Protein AF-A0A530LHS4-F1 (afdb_monomer)

Mean predicted aligned error: 6.11 Å

pLDDT: mean 90.84, std 13.98, range [36.97, 98.44]

Sequence (78 aa):
MNVINHSKTSIGGIGPARIAELRATEAEVFRRARPKSMAKIGHGLPGFFGGVPMHWMNDWPTPFPILVDSARGAIIRD

Solvent-accessible surface area (backbone atoms only — not comparable to full-atom values): 5018 Å² total; per-residue (Å²): 134,87,79,82,72,77,87,71,71,51,61,96,83,38,50,57,68,58,54,51,51,51,51,55,54,52,42,51,53,50,52,72,75,35,58,68,30,45,75,72,37,49,86,35,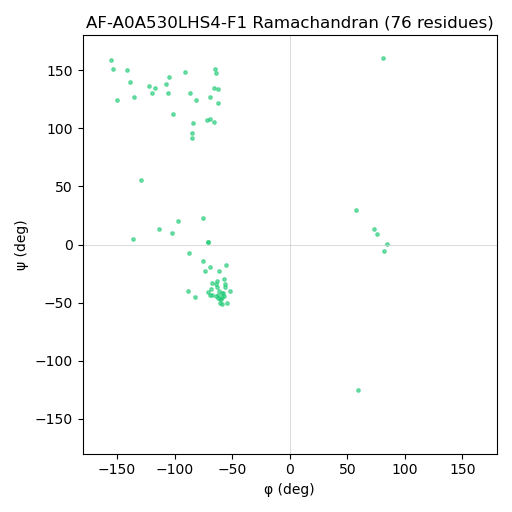41,87,97,33,72,92,27,36,98,49,68,76,62,68,72,51,96,55,88,47,63,81,55,70,72,49,73,59,93,97,44,77,40,104

Structure (mmCIF, N/CA/C/O backbone):
data_AF-A0A530LHS4-F1
#
_entry.id   AF-A0A530LHS4-F1
#
loop_
_atom_site.group_PDB
_atom_site.id
_atom_site.type_symbol
_atom_site.label_atom_id
_atom_site.label_alt_id
_atom_site.label_comp_id
_atom_site.label_asym_id
_atom_site.label_entity_id
_atom_site.label_seq_id
_atom_site.pdbx_PDB_ins_code
_atom_site.Cartn_x
_atom_site.Cartn_y
_atom_site.Cartn_z
_atom_site.occupancy
_atom_site.B_iso_or_equiv
_atom_site.auth_seq_id
_atom_site.auth_comp_id
_atom_site.auth_asym_id
_atom_site.auth_atom_id
_atom_site.pdbx_PDB_model_num
ATOM 1 N N . MET A 1 1 ? -18.167 18.512 38.517 1.00 36.97 1 MET A N 1
ATOM 2 C CA . MET A 1 1 ? -17.052 18.128 37.625 1.00 36.97 1 MET A CA 1
ATOM 3 C C . MET A 1 1 ? -17.575 17.142 36.585 1.00 36.97 1 MET A C 1
ATOM 5 O O . MET A 1 1 ? -17.803 15.993 36.933 1.00 36.97 1 MET A O 1
ATOM 9 N N . ASN A 1 2 ? -17.827 17.574 35.345 1.00 41.31 2 ASN A N 1
ATOM 10 C CA . ASN A 1 2 ? -18.220 16.651 34.274 1.00 41.31 2 ASN A CA 1
ATOM 11 C C . ASN A 1 2 ? -16.964 16.031 33.662 1.00 41.31 2 ASN A C 1
ATOM 13 O O . ASN A 1 2 ? -16.240 16.684 32.915 1.00 41.31 2 ASN A O 1
ATOM 17 N N . VAL A 1 3 ? -16.708 14.769 33.998 1.00 50.31 3 VAL A N 1
ATOM 18 C CA . VAL A 1 3 ? -15.693 13.952 33.333 1.00 50.31 3 VAL A CA 1
ATOM 19 C C . VAL A 1 3 ? -16.206 13.666 31.924 1.00 50.31 3 VAL A C 1
ATOM 21 O O . VAL A 1 3 ? -17.169 12.920 31.748 1.00 50.31 3 VAL A O 1
ATOM 24 N N . ILE A 1 4 ? -15.606 14.293 30.912 1.00 54.88 4 ILE A N 1
ATOM 25 C CA . ILE A 1 4 ? -15.899 13.966 29.516 1.00 54.88 4 ILE A CA 1
ATOM 26 C C . ILE A 1 4 ? -15.415 12.535 29.280 1.00 54.88 4 ILE A C 1
ATOM 28 O O . ILE A 1 4 ? -14.219 12.252 29.231 1.00 54.88 4 ILE A O 1
ATOM 32 N N . ASN A 1 5 ? -16.367 11.612 29.195 1.00 57.16 5 ASN A N 1
ATOM 33 C CA . ASN A 1 5 ? -16.111 10.209 28.927 1.00 57.16 5 ASN A CA 1
ATOM 34 C C . ASN A 1 5 ? -15.686 10.067 27.455 1.00 57.16 5 ASN A C 1
ATOM 36 O O . ASN A 1 5 ? -16.506 10.202 26.550 1.00 57.16 5 ASN A O 1
ATOM 40 N N . HIS A 1 6 ? -14.398 9.811 27.216 1.00 53.41 6 HIS A N 1
ATOM 41 C CA . HIS A 1 6 ? -13.813 9.674 25.874 1.00 53.41 6 HIS A CA 1
ATOM 42 C C . HIS A 1 6 ? -14.254 8.376 25.155 1.00 53.41 6 HIS A C 1
ATOM 44 O O . HIS A 1 6 ? -13.844 8.117 24.027 1.00 53.41 6 HIS A O 1
ATOM 50 N N . SER A 1 7 ? -15.125 7.567 25.772 1.00 55.22 7 SER A N 1
ATOM 51 C CA . SER A 1 7 ? -15.642 6.295 25.237 1.00 55.22 7 SER A CA 1
ATOM 52 C C . SER A 1 7 ? -16.619 6.418 24.057 1.00 55.22 7 SER A C 1
ATOM 54 O O . SER A 1 7 ? -17.111 5.400 23.575 1.00 55.22 7 SER A O 1
ATOM 56 N N . LYS A 1 8 ? -16.911 7.629 23.561 1.00 60.12 8 LYS A N 1
ATOM 57 C CA . LYS A 1 8 ? -17.901 7.859 22.490 1.00 60.12 8 LYS A CA 1
ATOM 58 C C . LYS A 1 8 ? -17.333 8.357 21.161 1.00 60.12 8 LYS A C 1
ATOM 60 O O . LYS A 1 8 ? -18.107 8.767 20.299 1.00 60.12 8 LYS A O 1
ATOM 65 N N . THR A 1 9 ? -16.023 8.307 20.937 1.00 73.88 9 THR A N 1
ATOM 66 C CA . THR A 1 9 ? -15.491 8.633 19.606 1.00 73.88 9 THR A CA 1
ATOM 67 C C . THR A 1 9 ? -15.557 7.387 18.731 1.00 73.88 9 THR A C 1
ATOM 69 O O . THR A 1 9 ? -14.653 6.559 18.754 1.00 73.88 9 THR A O 1
ATOM 72 N N . SER A 1 10 ? -16.658 7.227 17.995 1.00 86.81 10 SER A N 1
ATOM 73 C CA . SER A 1 10 ? -16.802 6.202 16.954 1.00 86.81 10 SER A CA 1
ATOM 74 C C . SER A 1 10 ? -16.689 6.844 15.572 1.00 86.81 10 SER A C 1
ATOM 76 O O . SER A 1 10 ? -17.150 7.966 15.367 1.00 86.81 10 SER A O 1
ATOM 78 N N . ILE A 1 11 ? -16.078 6.141 14.622 1.00 91.81 11 ILE A N 1
ATOM 79 C CA . ILE A 1 11 ? -16.021 6.542 13.214 1.00 91.81 11 ILE A CA 1
ATOM 80 C C . ILE A 1 11 ? -17.073 5.706 12.489 1.00 91.81 11 ILE A C 1
ATOM 82 O O . ILE A 1 11 ? -16.954 4.483 12.433 1.00 91.81 11 ILE A O 1
ATOM 86 N N . GLY A 1 12 ? -18.140 6.344 11.999 1.00 91.62 12 GLY A N 1
ATOM 87 C CA . GLY A 1 12 ? -19.240 5.640 11.325 1.00 91.62 12 GLY A CA 1
ATOM 88 C C . GLY A 1 12 ? -19.911 4.555 12.182 1.00 91.62 12 GLY A C 1
ATOM 89 O O . GLY A 1 12 ? -20.362 3.551 11.644 1.00 91.62 12 GLY A O 1
ATOM 90 N N . GLY A 1 13 ? -19.928 4.712 13.512 1.00 93.75 13 GLY A N 1
ATOM 91 C CA . GLY A 1 13 ? -20.462 3.709 14.444 1.00 93.75 13 GLY A CA 1
ATOM 92 C C . GLY A 1 13 ? -19.480 2.598 14.840 1.00 93.75 13 GLY A C 1
ATOM 93 O O . GLY A 1 13 ? -19.839 1.739 15.641 1.00 93.75 13 GLY A O 1
ATOM 94 N N . ILE A 1 14 ? -18.237 2.618 14.344 1.00 94.12 14 ILE A N 1
ATOM 95 C CA . ILE A 1 14 ? -17.199 1.634 14.677 1.00 94.12 14 ILE A CA 1
ATOM 96 C C . ILE A 1 14 ? -16.132 2.258 15.582 1.00 94.12 14 ILE A C 1
ATOM 98 O O . ILE A 1 14 ? -15.684 3.389 15.376 1.00 94.12 14 ILE A O 1
ATOM 102 N N . GLY A 1 15 ? -15.703 1.507 16.598 1.00 94.75 15 GLY A N 1
ATOM 103 C CA . GLY A 1 15 ? -14.619 1.914 17.489 1.00 94.75 15 GLY A CA 1
ATOM 104 C C . GLY A 1 15 ? -13.286 2.078 16.732 1.00 94.75 15 GLY A C 1
ATOM 105 O O . GLY A 1 15 ? -12.906 1.169 15.990 1.00 94.75 15 GLY A O 1
ATOM 106 N N . PRO A 1 16 ? -12.523 3.169 16.940 1.00 93.56 16 PRO A N 1
ATOM 107 C CA . PRO A 1 16 ? -11.257 3.410 16.242 1.00 93.56 16 PRO A CA 1
ATOM 108 C C . PRO A 1 16 ? -10.234 2.281 16.412 1.00 93.56 16 PRO A C 1
ATOM 110 O O . PRO A 1 16 ? -9.542 1.931 15.460 1.00 93.56 16 PRO A O 1
ATOM 113 N N . ALA A 1 17 ? -10.182 1.660 17.596 1.00 94.56 17 ALA A N 1
ATOM 114 C CA . ALA A 1 17 ? -9.313 0.513 17.860 1.00 94.56 17 ALA A CA 1
ATOM 115 C C . ALA A 1 17 ? -9.648 -0.688 16.960 1.00 94.56 17 ALA A C 1
ATOM 117 O O . ALA A 1 17 ? -8.746 -1.323 16.421 1.00 94.56 17 ALA A O 1
ATOM 118 N N . ARG A 1 18 ? -10.941 -0.950 16.724 1.00 95.75 18 ARG A N 1
ATOM 119 C CA . ARG A 1 18 ? -11.386 -2.030 15.837 1.00 95.75 18 ARG A CA 1
ATOM 120 C C . ARG A 1 18 ? -11.040 -1.746 14.376 1.00 95.75 18 ARG A C 1
ATOM 122 O O . ARG A 1 18 ? -10.645 -2.657 13.657 1.00 95.75 18 ARG A O 1
ATOM 129 N N . ILE A 1 19 ? -11.154 -0.487 13.943 1.00 95.88 19 ILE A N 1
ATOM 130 C CA . ILE A 1 19 ? -10.712 -0.062 12.604 1.00 95.88 19 ILE A CA 1
ATOM 131 C C . ILE A 1 19 ? -9.203 -0.275 12.452 1.00 95.88 19 ILE A C 1
ATOM 133 O O . ILE A 1 19 ? -8.763 -0.813 11.439 1.00 95.88 19 ILE A O 1
ATOM 137 N N . ALA A 1 20 ? -8.407 0.127 13.446 1.00 95.75 20 ALA A N 1
ATOM 138 C CA . ALA A 1 20 ? -6.956 -0.035 13.418 1.00 95.75 20 ALA A CA 1
ATOM 139 C C . ALA A 1 20 ? -6.538 -1.514 13.370 1.00 95.75 20 ALA A C 1
ATOM 141 O O . ALA A 1 20 ? -5.681 -1.874 12.565 1.00 95.75 20 ALA A O 1
ATOM 142 N N . GLU A 1 21 ? -7.181 -2.365 14.173 1.00 97.81 21 GLU A N 1
ATOM 143 C CA . GLU A 1 21 ? -6.964 -3.813 14.171 1.00 97.81 21 GLU A CA 1
ATOM 144 C C . GLU A 1 21 ? -7.257 -4.416 12.792 1.00 97.81 21 GLU A C 1
ATOM 146 O O . GLU A 1 21 ? -6.387 -5.063 12.212 1.00 97.81 21 GLU A O 1
ATOM 151 N N . LEU A 1 22 ? -8.432 -4.125 12.219 1.00 97.19 22 LEU A N 1
ATOM 152 C CA . LEU A 1 22 ? -8.798 -4.613 10.889 1.00 97.19 22 LEU A CA 1
ATOM 153 C C . LEU A 1 22 ? -7.794 -4.152 9.827 1.00 97.19 22 LEU A C 1
ATOM 155 O O . LEU A 1 22 ? -7.341 -4.957 9.018 1.00 97.19 22 LEU A O 1
ATOM 159 N N . ARG A 1 23 ? -7.396 -2.874 9.845 1.00 97.19 23 ARG A N 1
ATOM 160 C CA . ARG A 1 23 ? -6.389 -2.350 8.910 1.00 97.19 23 ARG A CA 1
ATOM 161 C C . ARG A 1 23 ? -5.059 -3.094 9.019 1.00 97.19 23 ARG A C 1
ATOM 163 O O . ARG A 1 23 ? -4.448 -3.365 7.990 1.00 97.19 23 ARG A O 1
ATOM 170 N N . ALA A 1 24 ? -4.605 -3.413 10.230 1.00 97.81 24 ALA A N 1
ATOM 171 C CA . ALA A 1 24 ? -3.363 -4.153 10.436 1.00 97.81 24 ALA A CA 1
ATOM 172 C C . ALA A 1 24 ? -3.468 -5.600 9.927 1.00 97.81 24 ALA A C 1
ATOM 174 O O . ALA A 1 24 ? -2.560 -6.071 9.240 1.00 97.81 24 ALA A O 1
ATOM 175 N N . THR A 1 25 ? -4.585 -6.279 10.206 1.00 98.44 25 THR A N 1
ATOM 176 C CA . THR A 1 25 ? -4.855 -7.633 9.704 1.00 98.44 25 THR A CA 1
ATOM 177 C C . THR A 1 25 ? -4.886 -7.666 8.177 1.00 98.44 25 THR A C 1
ATOM 179 O O . THR A 1 25 ? -4.167 -8.456 7.567 1.00 98.44 25 THR A O 1
ATOM 182 N N . GLU A 1 26 ? -5.648 -6.771 7.546 1.00 98.38 26 GLU A N 1
ATOM 183 C CA . GLU A 1 26 ? -5.778 -6.720 6.085 1.00 98.38 26 GLU A CA 1
ATOM 184 C C . GLU A 1 26 ? -4.476 -6.300 5.397 1.00 98.38 26 GLU A C 1
ATOM 186 O O . GLU A 1 26 ? -4.144 -6.814 4.328 1.00 98.38 26 GLU A O 1
ATOM 191 N N . ALA A 1 27 ? -3.679 -5.430 6.027 1.00 97.88 27 ALA A N 1
ATOM 192 C CA . ALA A 1 27 ? -2.344 -5.107 5.538 1.00 97.88 27 ALA A CA 1
ATOM 193 C C . ALA A 1 27 ? -1.465 -6.362 5.435 1.00 97.88 27 ALA A C 1
ATOM 195 O O . ALA A 1 27 ? -0.764 -6.533 4.440 1.00 97.88 27 ALA A O 1
ATOM 196 N N . GLU A 1 28 ? -1.514 -7.261 6.419 1.00 98.19 28 GLU A N 1
ATOM 197 C CA . GLU A 1 28 ? -0.720 -8.491 6.386 1.00 98.19 28 GLU A CA 1
ATOM 198 C C . GLU A 1 28 ? -1.224 -9.494 5.345 1.00 98.19 28 GLU A C 1
ATOM 200 O O . GLU A 1 28 ? -0.435 -10.071 4.591 1.00 98.19 28 GLU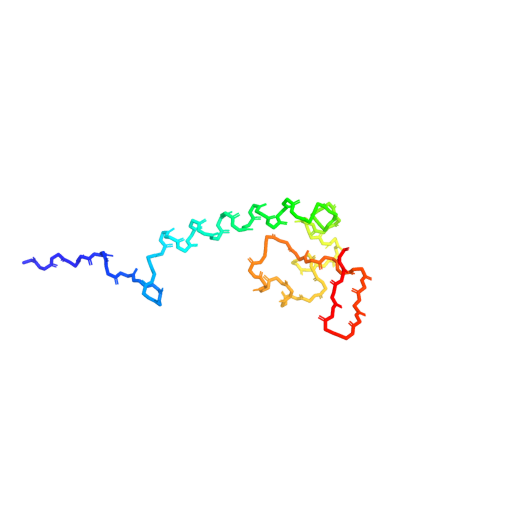 A O 1
ATOM 205 N N . VAL A 1 29 ? -2.546 -9.638 5.225 1.00 98.31 29 VAL A N 1
ATOM 206 C CA . VAL A 1 29 ? -3.165 -10.437 4.157 1.00 98.31 29 VAL A CA 1
ATOM 207 C C . VAL A 1 29 ? -2.725 -9.929 2.781 1.00 98.31 29 VAL A C 1
ATOM 209 O O . VAL A 1 29 ? -2.332 -10.731 1.931 1.00 98.31 29 VAL A O 1
ATOM 212 N N . PHE A 1 30 ? -2.716 -8.609 2.576 1.00 97.75 30 PHE A N 1
ATOM 213 C CA . PHE A 1 30 ? -2.285 -7.985 1.327 1.00 97.75 30 PHE A CA 1
ATOM 214 C C . PHE A 1 30 ? -0.821 -8.296 0.991 1.00 97.75 30 PHE A C 1
ATOM 216 O O . PHE A 1 30 ? -0.529 -8.688 -0.141 1.00 97.75 30 PHE A O 1
ATOM 223 N N . ARG A 1 31 ? 0.101 -8.175 1.961 1.00 97.12 31 ARG A N 1
ATOM 224 C CA . ARG A 1 31 ? 1.525 -8.502 1.746 1.00 97.12 31 ARG A CA 1
ATOM 225 C C . ARG A 1 31 ? 1.702 -9.956 1.326 1.00 97.12 31 ARG A C 1
ATOM 227 O O . ARG A 1 31 ? 2.383 -10.227 0.338 1.00 97.12 31 ARG A O 1
ATOM 234 N N . ARG A 1 32 ? 1.043 -10.881 2.034 1.00 97.69 32 ARG A N 1
ATOM 235 C CA . ARG A 1 32 ? 1.107 -12.321 1.748 1.00 97.69 32 ARG A CA 1
ATOM 236 C C . ARG A 1 32 ? 0.549 -12.668 0.369 1.00 97.69 32 ARG A C 1
ATOM 238 O O . ARG A 1 32 ? 1.081 -13.554 -0.291 1.00 97.69 32 ARG A O 1
ATOM 245 N N . ALA A 1 33 ? -0.503 -11.981 -0.069 1.00 97.38 33 ALA A N 1
ATOM 246 C CA . ALA A 1 33 ? -1.124 -12.223 -1.367 1.00 97.38 33 ALA A CA 1
ATOM 247 C C . ALA A 1 33 ? -0.294 -11.694 -2.552 1.00 97.38 33 ALA A C 1
ATOM 249 O O . ALA A 1 33 ? -0.468 -12.179 -3.668 1.00 97.38 33 ALA A O 1
ATOM 250 N N . ARG A 1 34 ? 0.603 -10.717 -2.339 1.00 97.25 34 ARG A N 1
ATOM 251 C CA . ARG A 1 34 ? 1.304 -9.995 -3.422 1.00 97.25 34 ARG A CA 1
ATOM 252 C C . ARG A 1 34 ? 2.832 -9.949 -3.258 1.00 97.25 34 ARG A C 1
ATOM 254 O O . ARG A 1 34 ? 3.425 -8.867 -3.318 1.00 97.25 34 ARG A O 1
ATOM 261 N N . PRO A 1 35 ? 3.515 -11.103 -3.126 1.00 97.12 35 PRO A N 1
ATOM 262 C CA . PRO A 1 35 ? 4.961 -11.136 -2.895 1.00 97.12 35 PRO A CA 1
ATOM 263 C C . PRO A 1 35 ? 5.772 -10.532 -4.055 1.00 97.12 35 PRO A C 1
ATOM 265 O O . PRO A 1 35 ? 6.816 -9.930 -3.825 1.00 97.12 35 PRO A O 1
ATOM 268 N N . LYS A 1 36 ? 5.287 -10.636 -5.303 1.00 97.12 36 LYS A N 1
ATOM 269 C CA . LYS A 1 36 ? 5.969 -10.074 -6.484 1.00 97.12 36 LYS A CA 1
ATOM 270 C C . LYS A 1 36 ? 5.947 -8.545 -6.506 1.00 97.12 36 LYS A C 1
ATOM 272 O O . LYS A 1 36 ? 6.975 -7.934 -6.787 1.00 97.12 36 LYS A O 1
ATOM 277 N N . SER A 1 37 ? 4.799 -7.940 -6.195 1.00 96.81 37 SER A N 1
ATOM 278 C CA . SER A 1 37 ? 4.673 -6.483 -6.081 1.00 96.81 37 SER A CA 1
ATOM 279 C C . SER A 1 37 ? 5.525 -5.955 -4.925 1.00 96.81 37 SER A C 1
ATOM 281 O O . SER A 1 37 ? 6.300 -5.023 -5.129 1.00 96.81 37 SER A O 1
ATOM 283 N N . MET A 1 38 ? 5.488 -6.616 -3.759 1.00 96.81 38 MET A N 1
ATOM 284 C CA . MET A 1 38 ? 6.355 -6.275 -2.623 1.00 96.81 38 MET A CA 1
ATOM 285 C C . MET A 1 38 ? 7.836 -6.284 -3.023 1.00 96.81 38 MET A C 1
ATOM 287 O O . MET A 1 38 ? 8.544 -5.310 -2.791 1.00 96.81 38 MET A O 1
ATOM 291 N N . ALA A 1 39 ? 8.297 -7.357 -3.670 1.00 96.44 39 ALA A N 1
ATOM 292 C CA . ALA A 1 39 ? 9.698 -7.500 -4.055 1.00 96.44 39 ALA A CA 1
ATOM 293 C C . ALA A 1 39 ? 10.164 -6.443 -5.071 1.00 96.44 39 ALA A C 1
ATOM 295 O O . ALA A 1 39 ? 11.320 -6.033 -5.035 1.00 96.44 39 ALA A O 1
ATOM 296 N N . LYS A 1 40 ? 9.288 -6.011 -5.986 1.00 95.25 40 LYS A N 1
ATOM 297 C CA . LYS A 1 40 ? 9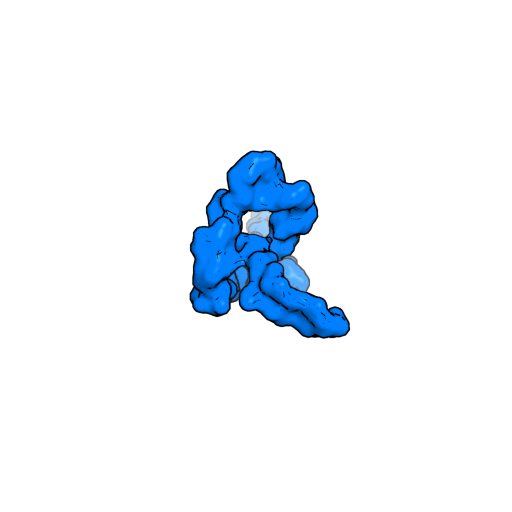.652 -5.076 -7.061 1.00 95.25 40 LYS A CA 1
ATOM 298 C C . LYS A 1 40 ? 9.506 -3.608 -6.672 1.00 95.25 40 LYS A C 1
ATOM 300 O O . LYS A 1 40 ? 10.325 -2.799 -7.091 1.00 95.25 40 LYS A O 1
ATOM 305 N N . ILE A 1 41 ? 8.448 -3.263 -5.940 1.00 95.25 41 ILE A N 1
ATOM 306 C CA . ILE A 1 41 ? 8.067 -1.866 -5.680 1.00 95.25 41 ILE A CA 1
ATOM 307 C 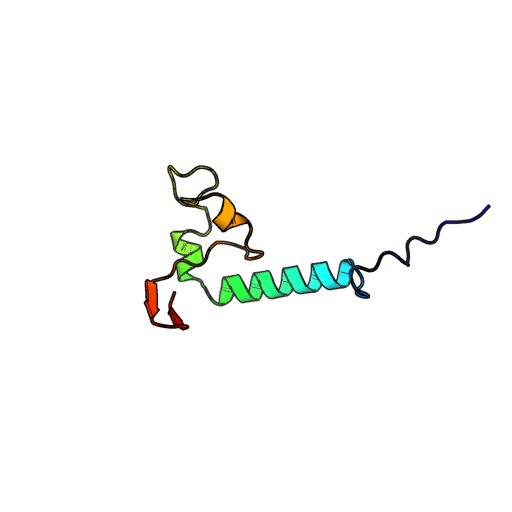C . ILE A 1 41 ? 7.660 -1.591 -4.228 1.00 95.25 41 ILE A C 1
ATOM 309 O O . ILE A 1 41 ? 7.271 -0.470 -3.914 1.00 95.25 41 ILE A O 1
ATOM 313 N N . GLY A 1 42 ? 7.775 -2.565 -3.319 1.00 94.62 42 GLY A N 1
ATOM 314 C CA . GLY A 1 42 ? 7.403 -2.400 -1.907 1.00 94.62 42 GLY A CA 1
ATOM 315 C C . GLY A 1 42 ? 8.209 -1.332 -1.163 1.00 94.62 42 GLY A C 1
ATOM 316 O O . GLY A 1 42 ? 7.731 -0.778 -0.178 1.00 94.62 42 GLY A O 1
ATOM 317 N N . HIS A 1 43 ? 9.404 -1.007 -1.661 1.00 94.75 43 HIS A N 1
ATOM 318 C CA . HIS A 1 43 ? 10.262 0.064 -1.142 1.00 94.75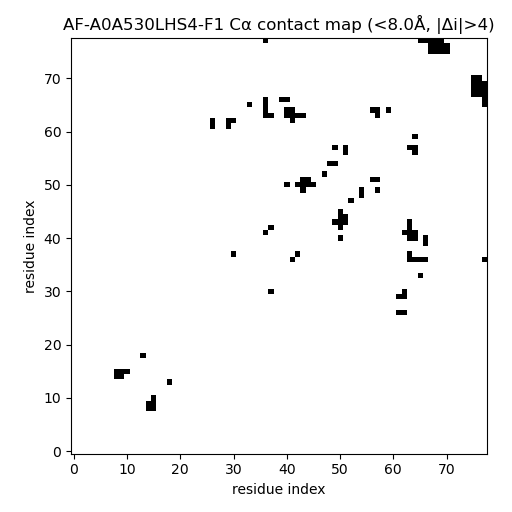 43 HIS A CA 1
ATOM 319 C C . HIS A 1 43 ? 10.225 1.341 -2.002 1.00 94.75 43 HIS A C 1
ATOM 321 O O . HIS A 1 43 ? 11.017 2.255 -1.781 1.00 94.75 43 HIS A O 1
ATOM 327 N N . GLY A 1 44 ? 9.303 1.411 -2.967 1.00 94.69 44 GLY A N 1
ATOM 328 C CA . GLY A 1 44 ? 9.225 2.480 -3.956 1.00 94.69 44 GLY A CA 1
ATOM 329 C C . GLY A 1 44 ? 10.199 2.301 -5.123 1.00 94.69 44 GLY A C 1
ATOM 330 O O . GLY A 1 44 ? 11.178 1.559 -5.054 1.00 94.69 44 GLY A O 1
ATOM 331 N N . LEU A 1 45 ? 9.907 2.986 -6.226 1.00 94.69 45 LEU A N 1
ATOM 332 C CA . LEU A 1 45 ? 10.754 3.043 -7.411 1.00 94.69 45 LEU A CA 1
ATOM 333 C C . LEU A 1 45 ? 11.801 4.162 -7.274 1.00 94.69 45 LEU A C 1
ATOM 335 O O . LEU A 1 45 ? 11.437 5.306 -6.978 1.00 94.69 45 LEU A O 1
ATOM 339 N N . PRO A 1 46 ? 13.093 3.879 -7.519 1.00 94.88 46 PRO A N 1
ATOM 340 C CA . PRO A 1 46 ? 14.133 4.898 -7.468 1.00 94.88 46 PRO A CA 1
ATOM 341 C C . PRO A 1 46 ? 13.909 5.967 -8.545 1.00 94.88 46 PRO A C 1
ATOM 343 O O . PRO A 1 46 ? 13.410 5.682 -9.632 1.00 94.88 46 PRO A O 1
ATOM 346 N N . GLY A 1 47 ? 14.290 7.209 -8.240 1.00 95.56 47 GLY A N 1
ATOM 347 C CA . GLY A 1 47 ? 14.133 8.349 -9.153 1.00 95.56 47 GLY A CA 1
ATOM 348 C C . GLY A 1 47 ? 12.736 8.978 -9.163 1.00 95.56 47 GLY A C 1
ATOM 349 O O . GLY A 1 47 ? 12.557 10.031 -9.769 1.00 95.56 47 GLY A O 1
ATOM 350 N N . PHE A 1 48 ? 11.767 8.394 -8.451 1.00 96.31 48 PHE A N 1
ATOM 351 C CA . PHE A 1 48 ? 10.434 8.962 -8.289 1.00 96.31 48 PHE A CA 1
ATOM 352 C C . PHE A 1 48 ? 10.234 9.554 -6.896 1.00 96.31 48 PHE A C 1
ATOM 354 O O . PHE A 1 48 ? 10.476 8.904 -5.877 1.00 96.31 48 PHE A O 1
ATOM 361 N N . PHE A 1 49 ? 9.743 10.792 -6.846 1.00 94.19 49 PHE A N 1
ATOM 362 C CA . PHE A 1 49 ? 9.353 11.428 -5.593 1.00 94.19 49 PHE A CA 1
ATOM 363 C C . PHE A 1 49 ? 8.203 10.642 -4.947 1.00 94.19 49 PHE A C 1
ATOM 365 O O . PHE A 1 49 ? 7.160 10.434 -5.562 1.00 94.19 49 PHE A O 1
ATOM 372 N N . GLY A 1 50 ? 8.409 10.162 -3.718 1.00 93.69 50 GLY A N 1
ATOM 373 C CA . GLY A 1 50 ? 7.447 9.286 -3.041 1.00 93.69 50 GLY A CA 1
ATOM 374 C C . GLY A 1 50 ? 7.389 7.852 -3.588 1.00 93.69 50 GLY A C 1
ATOM 375 O O . GLY A 1 50 ? 6.449 7.132 -3.266 1.00 93.69 50 GLY A O 1
ATOM 376 N N . GLY A 1 51 ? 8.362 7.427 -4.406 1.00 95.56 51 GLY A N 1
ATOM 377 C CA . GLY A 1 51 ? 8.500 6.040 -4.864 1.00 95.56 51 GLY A CA 1
ATOM 378 C C . GLY A 1 51 ? 7.514 5.599 -5.952 1.00 95.56 51 GLY A C 1
ATOM 379 O O . GLY A 1 51 ? 7.471 4.414 -6.278 1.00 95.56 51 GLY A O 1
ATOM 380 N N . VAL A 1 52 ? 6.736 6.521 -6.526 1.00 96.62 52 VAL A N 1
ATOM 381 C CA . VAL A 1 52 ? 5.733 6.253 -7.570 1.00 96.62 52 VAL A CA 1
ATOM 382 C C . VAL A 1 52 ? 5.718 7.369 -8.621 1.00 96.62 52 VAL A C 1
ATOM 384 O O . VAL A 1 52 ? 5.978 8.521 -8.275 1.00 96.62 52 VAL A O 1
ATOM 387 N N . PRO A 1 53 ? 5.368 7.081 -9.892 1.00 96.12 53 PRO A N 1
ATOM 388 C CA . PRO A 1 53 ? 5.321 8.094 -10.952 1.00 96.12 53 PRO A CA 1
ATOM 389 C C . PRO A 1 53 ? 4.418 9.282 -10.657 1.00 96.12 53 PRO A C 1
ATOM 391 O O . PRO A 1 53 ? 4.707 10.404 -11.059 1.00 96.12 53 PRO A O 1
ATOM 394 N N . MET A 1 54 ? 3.323 9.030 -9.952 1.00 97.00 54 MET A N 1
ATOM 395 C CA . MET A 1 54 ? 2.339 10.042 -9.638 1.00 97.00 54 MET A CA 1
ATOM 396 C C . MET A 1 54 ? 1.941 9.913 -8.167 1.00 97.00 54 MET A C 1
ATOM 398 O O . MET A 1 54 ? 1.519 8.843 -7.735 1.00 97.00 54 MET A O 1
ATOM 402 N N . HIS A 1 55 ? 2.029 11.008 -7.412 1.00 94.69 55 HIS A N 1
ATOM 403 C CA . HIS A 1 55 ? 1.803 11.045 -5.957 1.00 94.69 55 HIS A CA 1
ATOM 404 C C . HIS A 1 55 ? 0.474 10.422 -5.483 1.00 94.69 55 HIS A C 1
ATOM 406 O O . HIS A 1 55 ? 0.481 9.663 -4.519 1.00 94.69 55 HIS A O 1
ATOM 412 N N . TRP A 1 56 ? -0.628 10.641 -6.211 1.00 95.56 56 TRP A N 1
ATOM 413 C CA . TRP A 1 56 ? -1.949 10.042 -5.948 1.00 95.56 56 TRP A CA 1
ATOM 414 C C . TRP A 1 56 ? -1.962 8.500 -5.876 1.00 95.56 56 TRP A C 1
ATOM 416 O O . TRP A 1 56 ? -2.888 7.902 -5.335 1.00 95.56 56 TRP A O 1
ATOM 426 N N . MET A 1 57 ? -0.929 7.815 -6.385 1.00 95.38 57 MET A N 1
ATOM 427 C CA . MET A 1 57 ? -0.805 6.358 -6.271 1.00 95.38 57 MET A CA 1
ATOM 428 C C . MET A 1 57 ? -0.531 5.907 -4.828 1.00 95.38 57 MET A C 1
ATOM 430 O O . MET A 1 57 ? -0.788 4.749 -4.509 1.00 95.38 57 MET A O 1
ATOM 434 N N . ASN A 1 58 ? -0.061 6.803 -3.954 1.00 93.88 58 ASN A N 1
ATOM 435 C CA . ASN A 1 58 ? 0.145 6.533 -2.529 1.00 93.88 58 ASN A CA 1
ATOM 436 C C . ASN A 1 58 ? -1.102 6.799 -1.669 1.00 93.88 58 ASN A C 1
ATOM 438 O O . ASN A 1 58 ? -1.101 6.449 -0.492 1.00 93.88 58 ASN A O 1
ATOM 442 N N . ASP A 1 59 ? -2.167 7.375 -2.236 1.00 94.50 59 ASP A N 1
ATOM 443 C CA . ASP A 1 59 ? -3.413 7.645 -1.501 1.00 94.50 59 ASP A CA 1
ATOM 444 C C . ASP A 1 59 ? -4.245 6.370 -1.280 1.00 94.50 59 ASP A C 1
ATOM 446 O O . ASP A 1 59 ? -5.171 6.336 -0.465 1.00 94.50 59 ASP A O 1
ATOM 450 N N . TRP A 1 60 ? -3.910 5.293 -1.994 1.00 92.19 60 TRP A N 1
ATOM 451 C CA . TRP A 1 60 ? -4.536 3.990 -1.820 1.00 92.19 60 TRP A CA 1
ATOM 452 C C . TRP A 1 60 ? -4.192 3.424 -0.435 1.00 92.19 60 TRP A C 1
ATOM 454 O O . TRP A 1 60 ? -3.023 3.407 -0.052 1.00 92.19 60 TRP A O 1
ATOM 464 N N . PRO A 1 61 ? -5.164 2.874 0.320 1.00 92.12 61 PRO A N 1
ATOM 465 C CA . PRO A 1 61 ? -4.952 2.412 1.696 1.00 92.12 61 PRO A CA 1
ATOM 466 C C . PRO A 1 61 ? -4.181 1.078 1.790 1.00 92.12 61 PRO A C 1
ATOM 468 O O . PRO A 1 61 ? -4.309 0.348 2.774 1.00 92.12 61 PRO A O 1
ATOM 471 N N . THR A 1 62 ? -3.403 0.735 0.765 1.00 94.94 62 THR A N 1
ATOM 472 C CA . THR A 1 62 ? -2.615 -0.493 0.657 1.00 94.94 62 THR A CA 1
ATOM 473 C C . THR A 1 62 ? -1.199 -0.294 1.210 1.00 94.94 62 THR A C 1
ATOM 475 O O . THR A 1 62 ? -0.641 0.789 1.054 1.00 94.94 62 THR A O 1
ATOM 478 N N . PRO A 1 63 ? -0.558 -1.327 1.790 1.00 95.56 63 PRO A N 1
ATOM 479 C CA . PRO A 1 63 ? 0.817 -1.233 2.300 1.00 95.56 63 PRO A CA 1
ATOM 480 C C . PRO A 1 63 ? 1.875 -0.806 1.272 1.00 95.56 63 PRO A C 1
ATOM 482 O O . PRO A 1 63 ? 2.892 -0.238 1.653 1.00 95.56 63 PRO A O 1
ATOM 485 N N . PHE A 1 64 ? 1.655 -1.130 -0.003 1.00 95.44 64 PHE A N 1
ATOM 486 C CA . PHE A 1 64 ? 2.464 -0.733 -1.156 1.00 95.44 64 PHE A CA 1
ATOM 487 C C . PHE A 1 64 ? 1.587 -0.773 -2.425 1.00 95.44 64 PHE A C 1
ATOM 489 O O . PHE A 1 64 ? 0.571 -1.480 -2.416 1.00 95.44 64 PHE A O 1
ATOM 496 N N . PRO A 1 65 ? 1.944 -0.065 -3.516 1.00 95.12 65 PRO A N 1
ATOM 497 C CA . PRO A 1 65 ? 1.158 -0.082 -4.749 1.00 95.12 65 PRO A CA 1
ATOM 498 C C . PRO A 1 65 ? 1.146 -1.467 -5.412 1.00 95.12 65 PRO A C 1
ATOM 500 O O . PRO A 1 65 ? 2.104 -2.229 -5.313 1.00 95.12 65 PRO A O 1
ATOM 503 N N . ILE A 1 66 ? 0.074 -1.798 -6.131 1.00 94.62 66 ILE A N 1
ATOM 504 C CA . ILE A 1 66 ? 0.007 -3.036 -6.921 1.00 94.62 66 ILE A CA 1
ATOM 505 C C . ILE A 1 66 ? 0.722 -2.801 -8.253 1.00 94.62 66 ILE A C 1
ATOM 507 O O . ILE A 1 66 ? 0.360 -1.885 -8.994 1.00 94.62 66 ILE A O 1
ATOM 511 N N . LEU A 1 67 ? 1.710 -3.636 -8.582 1.00 95.06 67 LEU A N 1
ATOM 512 C CA . LEU A 1 67 ? 2.341 -3.604 -9.896 1.00 95.06 67 LEU A CA 1
ATOM 513 C C . LEU A 1 67 ? 1.521 -4.449 -10.871 1.00 95.06 67 LEU A C 1
ATOM 515 O O . LEU A 1 67 ? 1.677 -5.662 -10.929 1.00 95.06 67 LEU A O 1
ATOM 519 N N . VAL A 1 68 ? 0.647 -3.794 -11.630 1.00 95.56 68 VAL A N 1
ATOM 520 C CA . VAL A 1 68 ? -0.211 -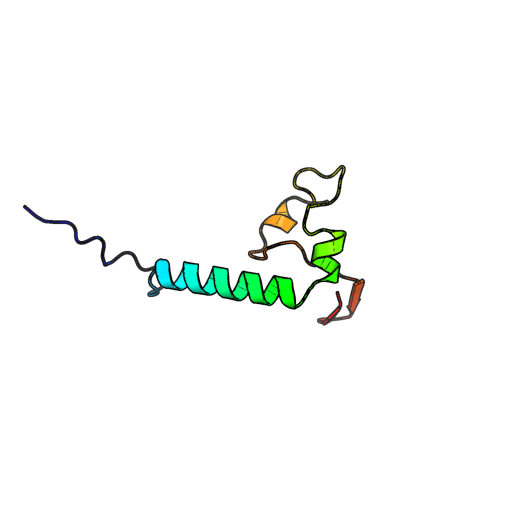4.453 -12.621 1.00 95.56 68 VAL A CA 1
ATOM 521 C C . VAL A 1 68 ? 0.620 -4.963 -13.798 1.00 95.5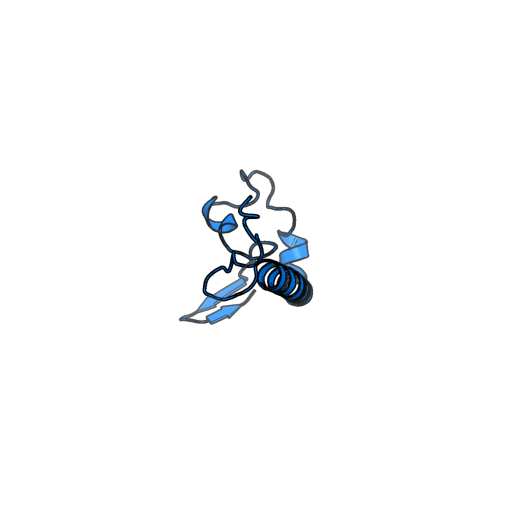6 68 VAL A C 1
ATOM 523 O O . VAL A 1 68 ? 1.342 -4.199 -14.433 1.00 95.56 68 VAL A O 1
ATOM 526 N N . ASP A 1 69 ? 0.479 -6.246 -14.113 1.00 96.94 69 ASP A N 1
ATOM 527 C CA . ASP A 1 69 ? 1.050 -6.872 -15.304 1.00 96.94 69 ASP A CA 1
ATOM 528 C C . ASP A 1 69 ? 0.162 -6.645 -16.534 1.00 96.94 69 ASP A C 1
ATOM 530 O O . ASP A 1 69 ? 0.646 -6.306 -17.612 1.00 96.94 69 ASP A O 1
ATOM 534 N N . SER A 1 70 ? -1.151 -6.825 -16.381 1.00 98.00 70 SER A N 1
ATOM 535 C CA . SER A 1 70 ? -2.100 -6.677 -17.483 1.00 98.00 70 SER A CA 1
ATOM 536 C C . SER A 1 70 ? -3.495 -6.292 -17.002 1.00 98.00 70 SER A C 1
ATOM 538 O O . SER A 1 70 ? -3.923 -6.636 -15.901 1.00 98.00 70 SER A O 1
ATOM 540 N N . ALA A 1 71 ? -4.229 -5.580 -17.857 1.00 97.88 71 ALA A N 1
ATOM 541 C CA . ALA A 1 71 ? -5.621 -5.221 -17.623 1.00 97.88 71 ALA A CA 1
ATOM 542 C C . ALA A 1 71 ? -6.439 -5.367 -18.913 1.00 97.88 71 ALA A C 1
ATOM 544 O O . ALA A 1 71 ? -5.968 -5.038 -20.004 1.00 97.88 71 ALA A O 1
ATOM 545 N N . ARG A 1 72 ? -7.671 -5.874 -18.796 1.00 98.31 72 ARG A N 1
ATOM 546 C CA . ARG A 1 72 ? -8.622 -5.998 -19.911 1.00 98.31 72 ARG A CA 1
ATOM 547 C C . ARG A 1 72 ? -10.051 -5.884 -19.391 1.00 98.31 72 ARG A C 1
ATOM 549 O O . ARG A 1 72 ? -10.463 -6.664 -18.537 1.00 98.31 72 ARG A O 1
ATOM 556 N N . GLY A 1 73 ? -10.824 -4.946 -19.941 1.00 97.75 73 GLY A N 1
ATOM 557 C CA . GLY A 1 73 ? -12.174 -4.665 -19.447 1.00 97.75 73 GLY A CA 1
ATOM 558 C C . GLY A 1 73 ? -12.133 -4.248 -17.974 1.00 97.75 73 GLY A C 1
ATOM 559 O O . GLY A 1 73 ? -11.389 -3.341 -17.620 1.00 97.75 73 GLY A O 1
ATOM 560 N N . ALA A 1 74 ? -12.889 -4.944 -17.123 1.00 97.50 74 ALA A N 1
ATOM 561 C CA . ALA A 1 74 ? -12.926 -4.720 -15.674 1.00 97.50 74 ALA A CA 1
ATOM 562 C C . ALA A 1 74 ? -12.013 -5.679 -14.874 1.00 97.50 74 ALA A C 1
ATOM 564 O O . ALA A 1 74 ? -12.246 -5.902 -13.689 1.00 97.50 74 ALA A O 1
ATOM 565 N N . ILE A 1 75 ? -11.008 -6.290 -15.516 1.00 97.50 75 ILE A N 1
ATOM 566 C CA . ILE A 1 75 ? -10.116 -7.284 -14.899 1.00 97.50 75 ILE A CA 1
ATOM 567 C C . ILE A 1 75 ? -8.678 -6.767 -14.891 1.00 97.50 75 ILE A C 1
ATOM 569 O O . ILE A 1 75 ? -8.180 -6.288 -15.911 1.00 97.50 75 ILE A O 1
ATOM 573 N N . ILE A 1 76 ? -8.011 -6.926 -13.746 1.00 96.50 76 ILE A N 1
ATOM 574 C CA . ILE A 1 76 ? -6.603 -6.594 -13.511 1.00 96.50 76 ILE A CA 1
ATOM 575 C C . ILE A 1 76 ? -5.872 -7.857 -13.043 1.00 96.50 76 ILE A C 1
ATOM 577 O O . ILE A 1 76 ? -6.375 -8.581 -12.183 1.00 96.50 76 ILE A O 1
ATOM 581 N N . ARG A 1 77 ? -4.676 -8.092 -13.586 1.00 95.56 77 ARG A N 1
ATOM 582 C CA . ARG A 1 77 ? -3.720 -9.110 -13.143 1.00 95.56 77 ARG A CA 1
ATOM 583 C C . ARG A 1 77 ? -2.419 -8.430 -12.728 1.00 95.5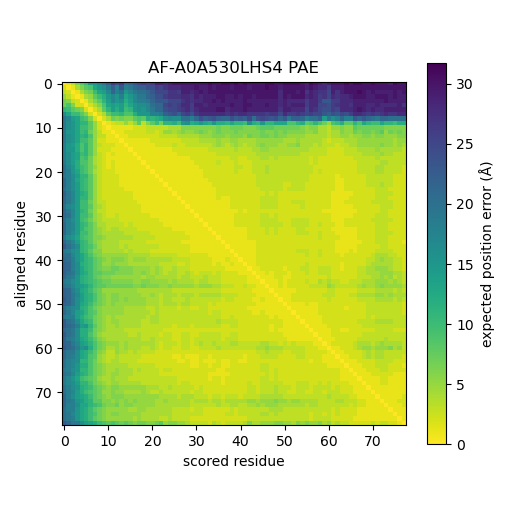6 77 ARG A C 1
ATOM 585 O O . ARG A 1 77 ? -1.897 -7.619 -13.491 1.00 95.56 77 ARG A O 1
ATOM 592 N N . ASP A 1 78 ? -1.910 -8.764 -11.548 1.00 91.81 78 ASP A N 1
ATOM 593 C CA . ASP A 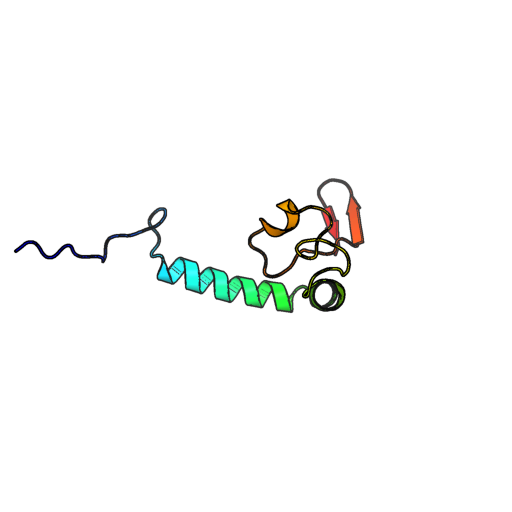1 78 ? -0.602 -8.325 -11.038 1.00 91.81 78 ASP A CA 1
ATOM 594 C C . ASP A 1 78 ? 0.487 -9.417 -11.115 1.00 91.81 78 ASP A C 1
ATOM 596 O O . ASP A 1 78 ? 0.221 -10.517 -11.668 1.00 91.81 78 ASP A O 1
#

Foldseek 3Di:
DDDPDPVPDADVNHDPVVVVVVLVVVQVVLCVVAVPQCVPQLVAPPPDDVRDVDPVQVVPSHSTGHDWPDDDDPDTDD

Radius of gyration: 17.92 Å; Cα contacts (8 Å, |Δi|>4): 61; chains: 1; bounding box: 35×30×58 Å

Secondary structure (DSSP, 8-state):
-----GGG--BTTB-HHHHHHHHHHHHHHHHHH-HHHHHHHTT--TTSGGGSSSGGGG-SSSSS----SEEETTEEE-